Protein AF-A0AAV0WVK8-F1 (afdb_monomer_lite)

Structure (mmCIF, N/CA/C/O backbone):
data_AF-A0AAV0WVK8-F1
#
_entry.id   AF-A0AAV0WVK8-F1
#
loop_
_atom_site.group_PDB
_atom_site.id
_atom_site.type_symbol
_atom_site.label_atom_id
_atom_site.label_alt_id
_atom_site.label_comp_id
_atom_site.label_asym_id
_atom_site.label_entity_id
_atom_site.label_seq_id
_atom_site.pdbx_PDB_ins_code
_atom_site.Cartn_x
_atom_site.Cartn_y
_atom_site.Cartn_z
_atom_site.occupancy
_atom_site.B_iso_or_equiv
_atom_site.auth_seq_id
_atom_site.auth_comp_id
_atom_site.auth_asym_id
_atom_site.auth_atom_id
_atom_site.pdbx_PDB_model_num
ATOM 1 N N . MET A 1 1 ? 4.544 -8.102 -17.101 1.00 86.38 1 MET A N 1
ATOM 2 C CA . MET A 1 1 ? 4.779 -7.103 -18.168 1.00 86.38 1 MET A CA 1
ATOM 3 C C . MET A 1 1 ? 3.428 -6.587 -18.642 1.00 86.38 1 MET A C 1
ATOM 5 O O . MET A 1 1 ? 2.518 -7.396 -18.760 1.00 86.38 1 MET A O 1
ATOM 9 N N . VAL A 1 2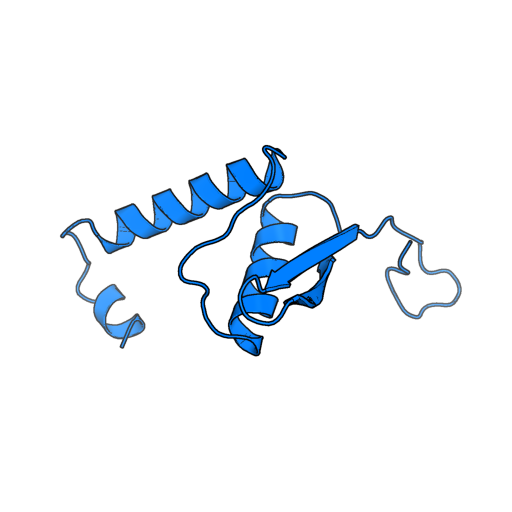 ? 3.276 -5.278 -18.850 1.00 89.88 2 VAL A N 1
ATOM 10 C CA . VAL A 1 2 ? 2.011 -4.617 -19.225 1.00 89.88 2 VAL A CA 1
ATOM 11 C C . VAL A 1 2 ? 2.284 -3.661 -20.389 1.00 89.88 2 VAL A C 1
ATOM 13 O O . VAL A 1 2 ? 3.333 -3.023 -20.425 1.00 89.88 2 VAL A O 1
ATOM 16 N N . LYS A 1 3 ? 1.374 -3.576 -21.367 1.00 91.56 3 LYS A N 1
ATOM 17 C CA . LYS A 1 3 ? 1.475 -2.570 -22.436 1.00 91.56 3 LYS A CA 1
ATOM 18 C C . LYS A 1 3 ? 1.055 -1.207 -21.897 1.00 91.56 3 LYS A C 1
ATOM 20 O O . LYS A 1 3 ? 0.022 -1.111 -21.241 1.00 91.56 3 LYS A O 1
ATOM 25 N N . SER A 1 4 ? 1.801 -0.159 -22.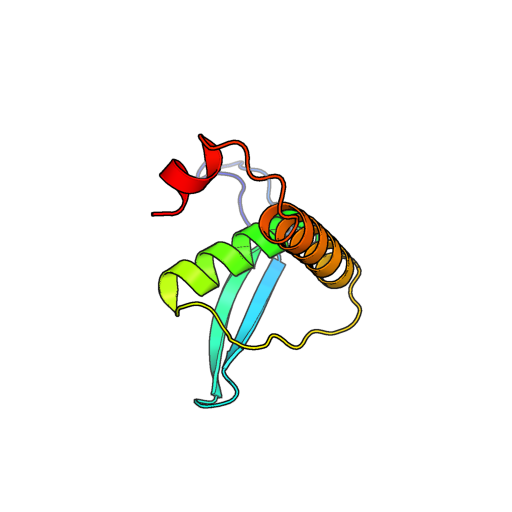230 1.00 89.00 4 SER A N 1
ATOM 26 C CA . SER A 1 4 ? 1.426 1.208 -21.847 1.00 89.00 4 SER A CA 1
ATOM 27 C C . SER A 1 4 ? 0.169 1.717 -22.563 1.00 89.00 4 SER A C 1
ATOM 29 O O . SER A 1 4 ? -0.499 2.618 -22.067 1.00 89.00 4 SER A O 1
ATOM 31 N N . SER A 1 5 ? -0.163 1.151 -23.728 1.00 91.62 5 SER A N 1
ATOM 32 C CA . SER A 1 5 ? -1.354 1.500 -24.502 1.00 91.62 5 SER A CA 1
ATOM 33 C C . SER A 1 5 ? -1.794 0.358 -25.425 1.00 91.62 5 SER A C 1
ATOM 35 O O . SER A 1 5 ? -1.109 -0.657 -25.574 1.00 91.62 5 SER A O 1
ATOM 37 N N . LEU A 1 6 ? -2.948 0.526 -26.076 1.00 93.00 6 LEU A N 1
ATOM 38 C CA . LEU A 1 6 ? -3.489 -0.434 -27.047 1.00 93.00 6 LEU A CA 1
ATOM 39 C C . LEU A 1 6 ? -2.822 -0.345 -28.435 1.00 93.00 6 LEU A C 1
ATOM 41 O O . LEU A 1 6 ? -3.186 -1.089 -29.343 1.00 93.00 6 LEU A O 1
ATOM 45 N N . GLN A 1 7 ? -1.843 0.545 -28.623 1.00 94.31 7 GLN A N 1
ATOM 46 C CA . GLN A 1 7 ? -1.183 0.739 -29.914 1.00 94.31 7 GLN A CA 1
ATOM 47 C C . GLN A 1 7 ? -0.342 -0.481 -30.324 1.00 94.31 7 GLN A C 1
ATOM 49 O O . GLN A 1 7 ? 0.239 -1.184 -29.493 1.00 94.31 7 GLN A O 1
ATOM 54 N N . ARG A 1 8 ? -0.212 -0.702 -31.641 1.00 89.31 8 ARG A N 1
ATOM 55 C CA . ARG A 1 8 ? 0.509 -1.856 -32.211 1.00 89.31 8 ARG A CA 1
ATOM 56 C C . ARG A 1 8 ? 1.966 -1.960 -31.738 1.00 89.31 8 ARG A C 1
ATOM 58 O O . ARG A 1 8 ? 2.456 -3.069 -31.564 1.00 89.31 8 ARG A O 1
ATOM 65 N N . LYS A 1 9 ? 2.638 -0.825 -31.516 1.00 91.94 9 LYS A N 1
ATOM 66 C CA . LYS A 1 9 ? 4.032 -0.740 -31.042 1.00 91.94 9 LYS A CA 1
ATOM 67 C C . LYS A 1 9 ? 4.149 -0.097 -29.652 1.00 91.94 9 LYS A C 1
ATOM 69 O O . LYS A 1 9 ? 5.141 0.563 -29.364 1.00 91.94 9 LYS A O 1
ATOM 74 N N . ALA A 1 10 ? 3.132 -0.253 -28.804 1.00 93.81 10 ALA A N 1
ATOM 75 C CA . ALA A 1 10 ? 3.182 0.286 -27.449 1.00 93.81 10 ALA A CA 1
ATOM 76 C C . ALA A 1 10 ? 4.360 -0.319 -26.657 1.00 93.81 10 ALA A C 1
ATOM 78 O O . ALA A 1 10 ? 4.524 -1.546 -26.678 1.00 93.81 10 ALA A O 1
ATOM 79 N N . PRO A 1 11 ? 5.161 0.500 -25.948 1.00 92.75 11 PRO A N 1
ATOM 80 C CA . PRO A 1 11 ? 6.228 -0.012 -25.106 1.00 92.75 11 PRO A CA 1
ATOM 81 C C . PRO A 1 11 ? 5.658 -0.900 -23.997 1.00 92.75 11 PRO A C 1
ATOM 83 O O . PRO A 1 11 ? 4.585 -0.650 -23.436 1.00 92.75 11 PRO A O 1
ATOM 86 N N . ILE A 1 12 ? 6.396 -1.965 -23.700 1.00 92.75 12 ILE A N 1
ATOM 87 C CA . ILE A 1 12 ? 6.055 -2.923 -22.657 1.00 92.75 12 ILE A CA 1
ATOM 88 C C . ILE A 1 12 ? 6.826 -2.533 -21.403 1.00 92.75 12 ILE A C 1
ATOM 90 O O . ILE A 1 12 ? 8.055 -2.495 -21.407 1.00 92.75 12 ILE A O 1
ATOM 94 N N . THR A 1 13 ? 6.108 -2.273 -20.319 1.00 91.88 13 THR A N 1
ATOM 95 C CA . THR A 1 13 ? 6.697 -1.958 -19.020 1.00 91.88 13 THR A CA 1
ATOM 96 C C . THR A 1 13 ? 6.575 -3.144 -18.071 1.00 91.88 13 THR A C 1
ATOM 98 O O . THR A 1 13 ? 5.760 -4.063 -18.244 1.00 91.88 13 THR A O 1
ATOM 101 N N . LYS A 1 14 ? 7.426 -3.167 -17.043 1.00 92.19 14 LYS A N 1
ATOM 102 C CA . LYS A 1 14 ? 7.219 -4.077 -15.915 1.00 92.19 14 LYS A CA 1
ATOM 103 C C . LYS A 1 14 ? 5.954 -3.636 -15.181 1.00 92.19 14 LYS A C 1
ATOM 105 O O . LYS A 1 14 ? 5.671 -2.453 -15.088 1.00 92.19 14 LYS A O 1
ATOM 110 N N . GLY A 1 15 ? 5.191 -4.614 -14.717 1.00 92.56 15 GLY A N 1
ATOM 111 C CA . GLY A 1 15 ? 4.009 -4.388 -13.899 1.00 92.56 15 GLY A CA 1
ATOM 112 C C . GLY A 1 15 ? 4.040 -5.379 -12.754 1.00 92.56 15 GLY A C 1
ATOM 113 O O . GLY A 1 15 ? 4.526 -6.502 -12.927 1.00 92.56 15 GLY A O 1
ATOM 114 N N . TYR A 1 16 ? 3.546 -4.940 -11.609 1.00 95.62 16 TYR A N 1
ATOM 115 C CA . TYR A 1 16 ? 3.552 -5.663 -10.351 1.00 95.62 16 TYR A CA 1
ATOM 116 C C . TYR A 1 16 ? 2.120 -5.909 -9.892 1.00 95.62 16 TYR A C 1
ATOM 118 O O . TYR A 1 16 ? 1.153 -5.346 -10.412 1.00 95.62 16 TYR A O 1
ATOM 126 N N . ILE A 1 17 ? 1.975 -6.790 -8.915 1.00 96.19 17 ILE A N 1
ATOM 127 C CA . ILE A 1 17 ? 0.684 -7.140 -8.345 1.00 96.19 17 ILE A CA 1
ATOM 128 C C . ILE A 1 17 ? 0.791 -6.994 -6.833 1.00 96.19 17 ILE A C 1
ATOM 130 O O . ILE A 1 17 ? 1.657 -7.600 -6.212 1.00 96.19 17 ILE A O 1
ATOM 134 N N . CYS A 1 18 ? -0.123 -6.227 -6.247 1.00 96.75 18 CYS A N 1
ATOM 135 C CA . CYS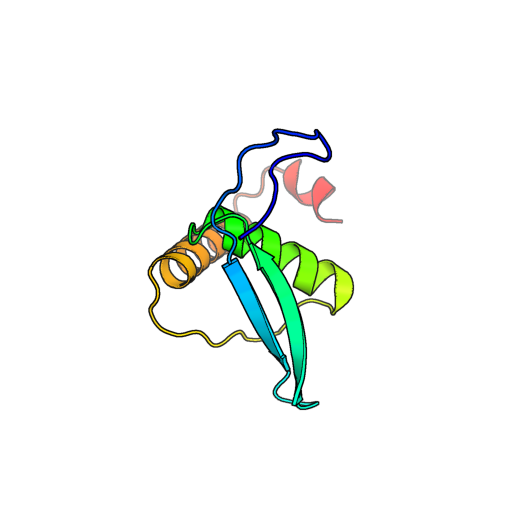 A 1 18 ? -0.375 -6.245 -4.814 1.00 96.75 18 CYS A CA 1
ATOM 136 C C . CYS A 1 18 ? -1.414 -7.324 -4.509 1.00 96.75 18 CYS A C 1
ATOM 138 O O . CYS A 1 18 ? -2.505 -7.335 -5.094 1.00 96.75 18 CYS A O 1
ATOM 140 N N . ILE A 1 19 ? -1.069 -8.218 -3.589 1.00 97.56 19 ILE A N 1
ATOM 141 C CA . ILE A 1 19 ? -1.925 -9.309 -3.134 1.00 97.56 19 ILE A CA 1
ATOM 142 C C . ILE A 1 19 ? -2.379 -8.977 -1.716 1.00 97.56 19 ILE A C 1
ATOM 144 O O . ILE A 1 19 ? -1.554 -8.825 -0.823 1.00 97.56 19 ILE A O 1
ATOM 148 N N . PHE A 1 20 ? -3.689 -8.877 -1.514 1.00 97.50 20 PHE A N 1
ATOM 149 C CA . PHE A 1 20 ? -4.298 -8.722 -0.197 1.00 97.50 20 PHE A CA 1
ATOM 150 C C . PHE A 1 20 ? -5.003 -10.023 0.171 1.00 97.50 20 PHE A C 1
ATOM 152 O O . PHE A 1 20 ? -5.792 -10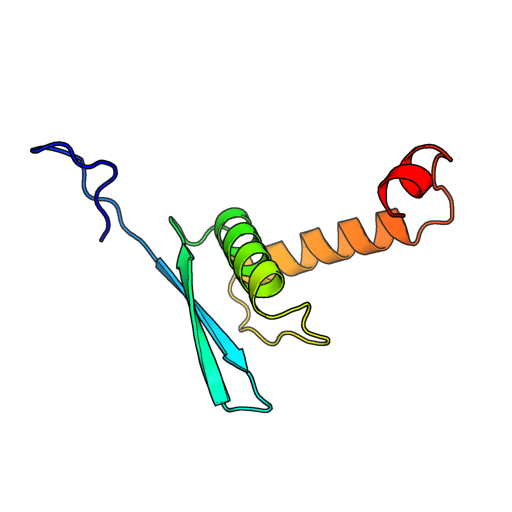.537 -0.624 1.00 97.50 20 PHE A O 1
ATOM 159 N N . VAL A 1 21 ? -4.740 -10.546 1.364 1.00 97.12 21 VAL A N 1
ATOM 160 C CA . VAL A 1 21 ? -5.352 -11.786 1.854 1.00 97.12 21 VAL A CA 1
ATOM 161 C C . VAL A 1 21 ? -6.235 -11.457 3.047 1.00 97.12 21 VAL A C 1
ATOM 163 O O . VAL A 1 21 ? -5.774 -10.883 4.028 1.00 97.12 21 VAL A O 1
ATOM 166 N N . CYS A 1 22 ? -7.514 -11.816 2.972 1.00 95.19 22 CYS A N 1
ATOM 167 C CA . CYS A 1 22 ? -8.425 -11.683 4.101 1.00 95.19 22 CYS A CA 1
ATOM 168 C C . CYS A 1 22 ? -8.209 -12.846 5.076 1.00 95.19 22 CYS A C 1
ATOM 170 O O . CYS A 1 22 ? -8.439 -13.996 4.711 1.00 95.19 22 CYS A O 1
ATOM 172 N N . PHE A 1 23 ? -7.819 -12.573 6.321 1.00 93.75 23 PHE A N 1
ATOM 173 C CA . PHE A 1 23 ? -7.569 -13.637 7.305 1.00 93.75 23 PHE A CA 1
ATOM 174 C C . PHE A 1 23 ? -8.853 -14.311 7.812 1.00 93.75 23 PHE A C 1
ATOM 176 O O . PHE A 1 23 ? -8.815 -15.482 8.174 1.00 93.75 23 PHE A O 1
ATOM 183 N N . ALA A 1 24 ? -9.999 -13.623 7.759 1.00 92.50 24 ALA A N 1
ATOM 184 C CA . ALA A 1 24 ? -11.284 -14.196 8.165 1.00 92.50 24 ALA A CA 1
ATOM 185 C C . ALA A 1 24 ? -11.832 -15.207 7.142 1.00 92.50 24 ALA A C 1
ATOM 187 O O . ALA A 1 24 ? -12.291 -16.284 7.504 1.00 92.50 24 ALA A O 1
ATOM 188 N N . THR A 1 25 ? -11.778 -14.866 5.851 1.00 94.44 25 THR A N 1
ATOM 189 C CA . THR A 1 25 ? -12.403 -15.667 4.778 1.00 94.44 25 THR A CA 1
ATOM 190 C C . THR A 1 25 ? -11.405 -16.431 3.917 1.00 94.44 25 THR A C 1
ATOM 192 O O . THR A 1 25 ? -11.810 -17.233 3.080 1.00 94.44 25 THR A O 1
ATOM 195 N N . LYS A 1 26 ? -10.102 -16.165 4.071 1.00 94.19 26 LYS A N 1
ATOM 196 C CA . LYS A 1 26 ? -9.022 -16.630 3.183 1.00 94.19 26 LYS A CA 1
ATOM 197 C C . LYS A 1 26 ? -9.170 -16.158 1.730 1.00 94.19 26 LYS A C 1
ATOM 199 O O . LYS A 1 26 ? -8.498 -16.672 0.839 1.00 94.19 26 LYS A O 1
ATOM 204 N N . ALA A 1 27 ? -10.023 -15.162 1.472 1.00 96.12 27 ALA A N 1
ATOM 205 C CA . ALA A 1 27 ? -10.185 -14.591 0.142 1.00 96.12 27 ALA A CA 1
ATOM 206 C C . ALA A 1 27 ? -8.931 -13.814 -0.282 1.00 96.12 27 ALA A C 1
ATOM 208 O O . ALA A 1 27 ? -8.384 -13.019 0.485 1.00 96.12 27 ALA A O 1
ATOM 209 N N . ILE A 1 28 ? -8.512 -14.013 -1.533 1.00 97.00 28 ILE A N 1
ATOM 210 C CA . ILE A 1 28 ? -7.375 -13.316 -2.135 1.00 97.00 28 ILE A CA 1
ATOM 211 C C . ILE A 1 28 ? -7.897 -12.199 -3.041 1.00 97.00 28 ILE A C 1
ATOM 213 O O . ILE A 1 28 ? -8.762 -12.400 -3.898 1.00 97.00 28 ILE A O 1
ATOM 217 N N . HIS A 1 29 ? -7.362 -10.997 -2.866 1.00 96.50 29 HIS A N 1
ATOM 218 C CA . HIS A 1 29 ? -7.704 -9.825 -3.653 1.00 96.50 29 HIS A CA 1
ATOM 219 C C . HIS A 1 29 ? -6.470 -9.286 -4.356 1.00 96.50 29 HIS A C 1
ATOM 221 O O . HIS A 1 29 ? -5.506 -8.845 -3.739 1.00 96.50 29 HIS A O 1
ATOM 227 N N . ILE A 1 30 ? -6.538 -9.302 -5.679 1.00 97.25 30 ILE A N 1
ATOM 228 C CA . ILE A 1 30 ? -5.424 -8.970 -6.554 1.00 97.25 30 ILE A CA 1
ATOM 229 C C . ILE A 1 30 ? -5.628 -7.553 -7.085 1.00 97.25 30 ILE A C 1
ATOM 231 O O . ILE A 1 30 ? -6.710 -7.202 -7.570 1.00 97.25 30 ILE A O 1
ATOM 235 N N . LYS A 1 31 ? -4.594 -6.717 -6.985 1.00 96.25 31 LYS A N 1
ATOM 236 C CA . LYS A 1 31 ? -4.600 -5.336 -7.474 1.00 96.25 31 LYS A CA 1
ATOM 237 C C . LYS A 1 31 ? -3.348 -5.073 -8.299 1.00 96.25 31 LYS A C 1
ATOM 239 O O . LYS A 1 31 ? -2.239 -5.281 -7.832 1.00 96.25 31 LYS A O 1
ATOM 244 N N . LEU A 1 32 ? -3.532 -4.568 -9.517 1.00 94.62 32 LEU A N 1
ATOM 245 C CA . LEU A 1 32 ? -2.419 -4.167 -10.382 1.00 94.62 32 LEU A CA 1
ATOM 246 C C . LEU A 1 32 ? -1.657 -2.973 -9.791 1.00 94.62 32 LEU A C 1
ATOM 248 O O . LEU A 1 32 ? -2.300 -2.002 -9.404 1.00 94.62 32 LEU A O 1
ATOM 252 N N . ALA A 1 33 ? -0.331 -3.014 -9.772 1.00 94.81 33 ALA A N 1
ATOM 253 C CA . ALA A 1 33 ? 0.536 -1.890 -9.437 1.00 94.81 33 ALA A CA 1
ATOM 254 C C . ALA A 1 33 ? 1.505 -1.640 -10.600 1.00 94.81 33 ALA A C 1
ATOM 256 O O . ALA A 1 33 ? 2.080 -2.581 -11.149 1.00 94.81 33 ALA A O 1
ATOM 257 N N . SER A 1 34 ? 1.661 -0.384 -11.013 1.00 92.44 34 SER A N 1
ATOM 258 C CA . SER A 1 34 ? 2.521 -0.045 -12.155 1.00 92.44 34 SER A CA 1
ATOM 259 C C . SER A 1 34 ? 4.005 -0.226 -11.826 1.00 92.44 34 SER A C 1
ATOM 261 O O . SER A 1 34 ? 4.782 -0.625 -12.685 1.00 92.44 34 SER A O 1
ATOM 263 N N . ASP A 1 35 ? 4.382 -0.007 -10.569 1.00 94.31 35 ASP A N 1
ATOM 264 C CA . ASP A 1 35 ? 5.734 -0.173 -10.040 1.00 94.31 35 ASP A CA 1
ATOM 265 C C . ASP A 1 35 ? 5.689 -0.594 -8.554 1.00 94.31 35 ASP A C 1
ATOM 267 O O . ASP A 1 35 ? 4.617 -0.847 -7.998 1.00 94.31 35 ASP A O 1
ATOM 271 N N . LEU A 1 36 ? 6.863 -0.698 -7.922 1.00 95.38 36 LEU A N 1
ATOM 272 C CA . LEU A 1 36 ? 7.022 -1.015 -6.498 1.00 95.38 36 LEU A CA 1
ATOM 273 C C . LEU A 1 36 ? 7.109 0.233 -5.606 1.00 95.38 36 LEU A C 1
ATOM 275 O O . LEU A 1 36 ? 7.598 0.125 -4.485 1.00 95.38 36 LEU A O 1
ATOM 279 N N . SER A 1 37 ? 6.676 1.410 -6.063 1.00 97.25 37 SER A N 1
ATOM 280 C CA . SER A 1 37 ? 6.678 2.623 -5.242 1.00 97.25 37 SER A CA 1
ATOM 281 C C . SER A 1 37 ? 5.591 2.596 -4.163 1.00 97.25 37 SER A C 1
ATOM 283 O O . SER A 1 37 ? 4.549 1.944 -4.287 1.00 97.25 37 SER A O 1
ATOM 285 N N . THR A 1 38 ? 5.809 3.385 -3.111 1.00 98.00 38 THR A N 1
ATOM 286 C CA . THR A 1 38 ? 4.819 3.644 -2.057 1.00 98.00 38 THR A CA 1
ATOM 287 C C . THR A 1 38 ? 3.502 4.185 -2.617 1.00 98.00 38 THR A C 1
ATOM 289 O O . THR A 1 38 ? 2.428 3.832 -2.140 1.00 98.00 38 THR A O 1
ATOM 292 N N . GLU A 1 39 ? 3.561 5.039 -3.638 1.00 97.69 39 GLU A N 1
ATOM 293 C CA . GLU A 1 39 ? 2.377 5.689 -4.212 1.00 97.69 39 GLU A CA 1
ATOM 294 C C . GLU A 1 39 ? 1.530 4.710 -5.018 1.00 97.69 39 GLU A C 1
ATOM 296 O O . GLU A 1 39 ? 0.309 4.660 -4.852 1.00 97.69 39 GLU A O 1
ATOM 301 N N . CYS A 1 40 ? 2.172 3.857 -5.820 1.00 96.81 40 CYS A N 1
ATOM 302 C CA . CYS A 1 40 ? 1.486 2.762 -6.498 1.00 96.81 40 CYS A CA 1
ATOM 303 C C . CYS A 1 40 ? 0.825 1.801 -5.504 1.00 96.81 40 CYS A C 1
ATOM 305 O O . CYS A 1 40 ? -0.324 1.401 -5.723 1.00 96.81 40 CYS A O 1
ATOM 307 N N . PHE A 1 41 ? 1.494 1.475 -4.392 1.00 97.88 41 PHE A N 1
ATOM 308 C CA . PHE A 1 41 ? 0.890 0.661 -3.338 1.00 97.88 41 PHE A CA 1
ATOM 309 C C . PHE A 1 41 ? -0.311 1.356 -2.681 1.00 97.88 41 PHE A C 1
ATOM 311 O O . PHE A 1 41 ? -1.370 0.741 -2.576 1.00 97.88 41 PHE A O 1
ATOM 318 N N . LEU A 1 42 ? -0.209 2.634 -2.304 1.00 97.75 42 LEU A N 1
ATOM 319 C CA . LEU A 1 42 ? -1.329 3.383 -1.716 1.00 97.75 42 LEU A CA 1
ATOM 320 C C . LEU A 1 42 ? -2.532 3.453 -2.667 1.00 97.75 42 LEU A C 1
ATOM 322 O O . LEU A 1 42 ? -3.672 3.250 -2.247 1.00 97.75 42 LEU A O 1
ATOM 326 N N . ASN A 1 43 ? -2.296 3.637 -3.968 1.00 97.44 43 ASN A N 1
ATOM 327 C CA . ASN A 1 43 ? -3.345 3.574 -4.988 1.00 97.44 43 ASN A CA 1
ATOM 328 C C . ASN A 1 43 ? -3.965 2.169 -5.102 1.00 97.44 43 ASN A C 1
ATOM 330 O O . ASN A 1 43 ? -5.161 2.024 -5.379 1.00 97.44 43 ASN A O 1
ATOM 334 N N . ALA A 1 44 ? -3.184 1.107 -4.896 1.00 97.50 44 ALA A N 1
ATOM 335 C CA . ALA A 1 44 ? -3.701 -0.256 -4.818 1.00 97.50 44 ALA A CA 1
ATOM 336 C C . ALA A 1 44 ? -4.523 -0.513 -3.557 1.00 97.50 44 ALA A C 1
ATOM 338 O O . ALA A 1 44 ? -5.624 -1.062 -3.671 1.00 97.50 44 ALA A O 1
ATOM 339 N N . LEU A 1 45 ? -4.042 -0.052 -2.405 1.00 97.19 45 LEU A N 1
ATOM 340 C CA . LEU A 1 45 ? -4.734 -0.134 -1.127 1.00 97.19 45 LEU A CA 1
ATOM 341 C C . LEU A 1 45 ? -6.066 0.620 -1.179 1.00 97.19 45 LEU A C 1
ATOM 343 O O . LEU A 1 45 ? -7.100 0.049 -0.847 1.00 97.19 45 LEU A O 1
ATOM 347 N N . ARG A 1 46 ? -6.088 1.843 -1.721 1.00 96.69 46 ARG A N 1
ATOM 348 C CA . ARG A 1 46 ? -7.322 2.620 -1.912 1.00 96.69 46 ARG A CA 1
ATOM 349 C C . ARG A 1 46 ? -8.356 1.848 -2.730 1.00 96.69 46 ARG A C 1
ATOM 351 O O . ARG A 1 46 ? -9.485 1.681 -2.286 1.00 96.69 46 ARG A O 1
ATOM 358 N N . ARG A 1 47 ? -7.977 1.296 -3.889 1.00 97.50 47 ARG A N 1
ATOM 359 C CA . ARG A 1 47 ? -8.883 0.476 -4.725 1.00 97.50 47 ARG A CA 1
ATOM 360 C C . ARG A 1 47 ? -9.306 -0.832 -4.064 1.00 97.50 47 ARG A C 1
ATOM 362 O O . ARG A 1 47 ? -10.290 -1.445 -4.493 1.00 97.50 47 ARG A O 1
ATOM 369 N N . PHE A 1 48 ? -8.511 -1.355 -3.138 1.00 96.94 48 PHE A N 1
ATOM 370 C CA . PHE A 1 48 ? -8.885 -2.499 -2.323 1.00 96.94 48 PHE A CA 1
ATOM 371 C C . PHE A 1 48 ? -9.957 -2.086 -1.309 1.00 96.94 48 PHE A C 1
ATOM 373 O O . PHE A 1 48 ? -11.059 -2.633 -1.382 1.00 96.94 48 PHE A O 1
ATOM 380 N N . CYS A 1 49 ? -9.703 -1.049 -0.508 1.00 96.12 49 CYS A N 1
ATOM 381 C CA . CYS A 1 49 ? -10.639 -0.540 0.492 1.00 96.12 49 CYS A CA 1
ATOM 382 C C . CYS A 1 49 ? -11.960 -0.061 -0.124 1.00 96.12 49 CYS A C 1
ATOM 384 O O . CYS A 1 49 ? -13.024 -0.434 0.353 1.00 96.12 49 CYS A O 1
ATOM 386 N N . SER A 1 50 ? -11.932 0.655 -1.255 1.00 96.62 50 SER A N 1
ATOM 387 C CA . SER A 1 50 ? -13.158 1.086 -1.949 1.00 96.62 50 SER A CA 1
ATOM 388 C C . SER A 1 50 ? -14.051 -0.076 -2.398 1.00 96.62 50 SER A C 1
ATOM 390 O O . SER A 1 50 ? -15.235 0.124 -2.630 1.00 96.62 50 SER A O 1
ATOM 392 N N . ARG A 1 51 ? -13.500 -1.287 -2.568 1.00 95.44 51 ARG A N 1
ATOM 393 C CA . ARG A 1 51 ? -14.261 -2.469 -3.005 1.00 95.44 51 ARG A CA 1
ATOM 394 C C . ARG A 1 51 ? -14.592 -3.447 -1.885 1.00 95.44 51 ARG A C 1
ATOM 396 O O . ARG A 1 51 ? -15.499 -4.252 -2.070 1.00 95.44 51 ARG A O 1
ATOM 403 N N . ARG A 1 52 ? -13.812 -3.470 -0.803 1.00 94.19 52 ARG A N 1
ATOM 404 C CA . ARG A 1 52 ? -13.928 -4.464 0.278 1.00 94.19 52 ARG A CA 1
ATOM 405 C C . ARG A 1 52 ? -14.246 -3.859 1.643 1.00 94.19 52 ARG A C 1
ATOM 407 O O . ARG A 1 52 ? -14.528 -4.618 2.559 1.00 94.19 52 ARG A O 1
ATOM 414 N N . GLY A 1 53 ? -14.249 -2.536 1.758 1.00 93.56 53 GLY A N 1
ATOM 415 C CA . GLY A 1 53 ? -14.291 -1.838 3.036 1.00 93.56 53 GLY A CA 1
ATOM 416 C C . GLY A 1 53 ? -12.892 -1.636 3.619 1.00 93.56 53 GLY A C 1
ATOM 417 O O . GLY A 1 53 ? -11.899 -2.157 3.109 1.00 93.56 53 GLY A O 1
ATOM 418 N N . ILE A 1 54 ? -12.819 -0.832 4.675 1.00 93.06 54 ILE A N 1
ATOM 419 C CA . ILE A 1 54 ? -11.574 -0.538 5.387 1.00 93.06 54 ILE A CA 1
ATOM 420 C C . ILE A 1 54 ? -11.259 -1.713 6.317 1.00 93.06 54 ILE A C 1
ATOM 422 O O . ILE A 1 54 ? -12.115 -2.150 7.082 1.00 93.06 54 ILE A O 1
ATOM 426 N N . CYS A 1 55 ? -10.034 -2.232 6.244 1.00 92.44 55 CYS A N 1
ATOM 427 C CA . CYS A 1 55 ? -9.558 -3.235 7.191 1.00 92.44 55 CYS A CA 1
ATOM 428 C C . CYS A 1 55 ? -9.179 -2.578 8.519 1.00 92.44 55 CYS A C 1
ATOM 430 O O . CYS A 1 55 ? -8.574 -1.509 8.519 1.00 92.44 55 CYS A O 1
ATOM 432 N N . SER A 1 56 ? -9.479 -3.250 9.631 1.00 92.94 56 SER A N 1
ATOM 433 C CA . SER A 1 56 ? -9.049 -2.815 10.964 1.00 92.94 56 SER A CA 1
ATOM 434 C C . SER A 1 56 ? -7.528 -2.855 11.108 1.00 92.94 56 SER A C 1
ATOM 436 O O . SER A 1 56 ? -6.932 -1.920 11.628 1.00 92.94 56 SER A O 1
ATOM 438 N N . GLU A 1 57 ? -6.902 -3.919 10.599 1.00 94.06 57 GLU A N 1
ATOM 439 C CA . GLU A 1 57 ? -5.456 -4.121 10.639 1.00 94.06 57 GLU A CA 1
ATOM 440 C C . GLU A 1 57 ? -4.959 -4.679 9.305 1.00 94.06 57 GLU A C 1
ATOM 442 O O . GLU A 1 57 ? -5.670 -5.413 8.610 1.00 94.06 57 GLU A O 1
ATOM 447 N N . ILE A 1 58 ? -3.729 -4.319 8.943 1.00 95.81 58 ILE A N 1
ATOM 448 C CA . ILE A 1 58 ? -3.043 -4.802 7.746 1.00 95.81 58 ILE A CA 1
ATOM 449 C C . ILE A 1 58 ? -1.646 -5.243 8.163 1.00 95.81 58 ILE A C 1
ATOM 451 O O . ILE A 1 58 ? -0.904 -4.470 8.764 1.00 95.81 58 ILE A O 1
ATOM 455 N N . TYR A 1 59 ? -1.290 -6.469 7.791 1.00 96.69 59 TYR A N 1
ATOM 456 C CA . TYR A 1 59 ? 0.031 -7.044 8.009 1.00 96.69 59 TYR A CA 1
ATOM 457 C C . TYR A 1 59 ? 0.769 -7.130 6.671 1.00 96.69 59 TYR A C 1
ATOM 459 O O . TYR A 1 59 ? 0.211 -7.598 5.676 1.00 96.69 59 TYR A O 1
ATOM 467 N N . SER A 1 60 ? 2.018 -6.677 6.644 1.00 97.12 60 SER A N 1
ATOM 468 C CA . SER A 1 60 ? 2.912 -6.757 5.488 1.00 97.12 60 SER A CA 1
ATOM 469 C C . SER A 1 60 ? 4.319 -7.137 5.940 1.00 97.12 60 SER A C 1
ATOM 471 O O . SER A 1 60 ? 4.624 -7.105 7.131 1.00 97.12 60 SER A O 1
ATOM 473 N N . ASP A 1 61 ? 5.189 -7.472 4.990 1.00 96.88 61 ASP A N 1
ATOM 474 C CA . ASP A 1 61 ? 6.623 -7.520 5.266 1.00 96.88 61 ASP A CA 1
ATOM 475 C C . ASP A 1 61 ? 7.210 -6.096 5.412 1.00 96.88 61 ASP A C 1
ATOM 477 O O . ASP A 1 61 ? 6.497 -5.087 5.354 1.00 96.88 61 ASP A O 1
ATOM 481 N N . ASN A 1 62 ? 8.530 -6.025 5.599 1.00 97.25 62 ASN A N 1
ATOM 482 C CA . ASN A 1 62 ? 9.280 -4.775 5.732 1.00 97.25 62 ASN A CA 1
ATOM 483 C C . ASN A 1 62 ? 9.736 -4.192 4.381 1.00 97.25 62 ASN A C 1
ATOM 485 O O . ASN A 1 62 ? 10.743 -3.480 4.328 1.00 97.25 62 ASN A O 1
ATOM 489 N N . ALA A 1 63 ? 9.046 -4.479 3.272 1.00 97.00 63 ALA A N 1
ATOM 490 C CA . ALA A 1 63 ? 9.356 -3.824 2.010 1.00 97.00 63 ALA A CA 1
ATOM 491 C C . ALA A 1 63 ? 9.211 -2.300 2.143 1.00 97.00 63 ALA A C 1
ATOM 493 O O . ALA A 1 63 ? 8.309 -1.7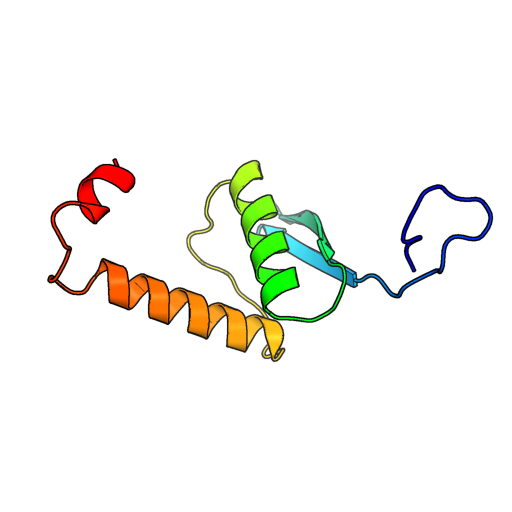67 2.797 1.00 97.00 63 ALA A O 1
ATOM 494 N N . THR A 1 64 ? 10.120 -1.576 1.496 1.00 98.00 64 THR A N 1
ATOM 495 C CA . THR A 1 64 ? 10.256 -0.120 1.652 1.00 98.00 64 THR A CA 1
ATOM 496 C C . THR A 1 64 ? 9.002 0.651 1.238 1.00 98.00 64 THR A C 1
ATOM 498 O O . THR A 1 64 ? 8.716 1.711 1.793 1.00 98.00 64 THR A O 1
ATOM 501 N N . ASN A 1 65 ? 8.215 0.107 0.309 1.00 97.44 65 ASN A N 1
ATOM 502 C CA . ASN A 1 65 ? 6.939 0.680 -0.111 1.00 97.44 65 ASN A CA 1
ATOM 503 C C . ASN A 1 65 ? 5.843 0.574 0.959 1.00 97.44 65 ASN A C 1
ATOM 505 O O . ASN A 1 65 ? 5.088 1.530 1.135 1.00 97.44 65 ASN A O 1
ATOM 509 N N . PHE A 1 66 ? 5.783 -0.525 1.711 1.00 97.75 66 PHE A N 1
ATOM 510 C CA . PHE A 1 66 ? 4.851 -0.697 2.822 1.00 97.75 66 PHE A CA 1
ATOM 511 C C . PHE A 1 66 ? 5.262 0.156 4.018 1.00 97.75 66 PHE A C 1
ATOM 513 O O . PHE A 1 66 ? 4.429 0.871 4.572 1.00 97.75 66 PHE A O 1
ATOM 520 N N . VAL A 1 67 ? 6.556 0.176 4.354 1.00 98.25 67 VAL A N 1
ATOM 521 C CA . VAL A 1 67 ? 7.095 1.044 5.414 1.00 98.25 67 VAL A CA 1
ATOM 522 C C . VAL A 1 67 ? 6.817 2.517 5.096 1.00 98.25 67 VAL A C 1
ATOM 524 O O . VAL A 1 67 ? 6.303 3.256 5.937 1.00 98.25 67 VAL A O 1
ATOM 527 N N . GLY A 1 68 ? 7.082 2.943 3.857 1.00 97.94 68 GLY A N 1
ATOM 528 C CA . GLY A 1 68 ? 6.788 4.300 3.404 1.00 97.94 68 GLY A CA 1
ATOM 529 C C . GLY A 1 68 ? 5.292 4.631 3.420 1.00 97.94 68 GLY A C 1
ATOM 530 O O . GLY A 1 68 ? 4.922 5.763 3.733 1.00 97.94 68 GLY A O 1
ATOM 531 N N . ALA A 1 69 ? 4.428 3.662 3.110 1.00 97.69 69 ALA A N 1
ATOM 532 C CA . ALA A 1 69 ? 2.980 3.845 3.144 1.00 97.69 69 ALA A CA 1
ATOM 533 C C . ALA A 1 69 ? 2.469 3.992 4.576 1.00 97.69 69 ALA A C 1
ATOM 535 O O . ALA A 1 69 ? 1.688 4.902 4.841 1.00 97.69 69 ALA A O 1
ATOM 536 N N . ASN A 1 70 ? 2.956 3.160 5.500 1.00 97.62 70 ASN A N 1
ATOM 537 C CA . ASN A 1 70 ? 2.641 3.280 6.918 1.00 97.62 70 ASN A CA 1
ATOM 538 C C . ASN A 1 70 ? 3.030 4.666 7.445 1.00 97.62 70 ASN A C 1
ATOM 540 O O . ASN A 1 70 ? 2.207 5.326 8.068 1.00 97.62 70 ASN A O 1
ATOM 544 N N . ARG A 1 71 ? 4.230 5.165 7.110 1.00 97.88 71 ARG A N 1
ATOM 545 C CA . ARG A 1 71 ? 4.648 6.523 7.492 1.00 97.88 71 ARG A CA 1
ATOM 546 C C . ARG A 1 71 ? 3.666 7.593 6.996 1.00 97.88 71 ARG A C 1
ATOM 548 O O . ARG A 1 71 ? 3.180 8.370 7.809 1.00 97.88 71 ARG A O 1
ATOM 555 N N . LYS A 1 72 ? 3.310 7.581 5.701 1.00 96.50 72 LYS A N 1
ATOM 556 C CA . LYS A 1 72 ? 2.330 8.527 5.124 1.00 96.50 72 LYS A CA 1
ATOM 557 C C . LYS A 1 72 ? 0.961 8.441 5.820 1.00 96.50 72 LYS A C 1
ATOM 559 O O . LYS A 1 72 ? 0.317 9.458 6.047 1.00 96.50 72 LYS A O 1
ATOM 564 N N . LEU A 1 73 ? 0.504 7.236 6.168 1.00 94.62 73 LEU A N 1
ATOM 565 C CA . LEU A 1 73 ? -0.772 7.042 6.865 1.00 94.62 73 LEU A CA 1
ATOM 566 C C . LEU A 1 73 ? -0.734 7.550 8.313 1.00 94.62 73 LEU A C 1
ATOM 568 O O . LEU A 1 73 ? -1.721 8.123 8.767 1.00 94.62 73 LEU A O 1
ATOM 572 N N . GLN A 1 74 ? 0.383 7.386 9.026 1.00 94.69 74 GLN A N 1
ATOM 573 C CA . GLN A 1 74 ? 0.549 7.944 10.373 1.00 94.69 74 GLN A CA 1
ATOM 574 C C . GLN A 1 74 ? 0.620 9.474 10.351 1.00 94.69 74 GLN A C 1
ATOM 576 O O . GLN A 1 74 ? 0.013 10.116 11.199 1.00 94.69 74 GLN A O 1
ATOM 581 N N . GLU A 1 75 ? 1.300 10.066 9.366 1.00 94.50 75 GLU A N 1
ATOM 582 C CA . GLU A 1 75 ? 1.316 11.522 9.164 1.00 94.50 75 GLU A CA 1
ATOM 583 C C . GLU A 1 75 ? -0.107 12.068 8.975 1.00 94.50 75 GLU A C 1
ATOM 585 O O . GLU A 1 75 ? -0.504 13.001 9.669 1.00 94.50 75 GLU A O 1
ATOM 590 N N . LEU A 1 76 ? -0.905 11.433 8.107 1.00 91.25 76 LEU A N 1
ATOM 591 C CA . LEU A 1 76 ? -2.314 11.789 7.916 1.00 91.25 76 LEU A CA 1
ATOM 592 C C . LEU A 1 76 ? -3.122 11.618 9.202 1.00 91.25 76 LEU A C 1
ATOM 594 O O . LEU A 1 76 ? -3.875 12.509 9.577 1.00 91.25 76 LEU A O 1
ATOM 598 N N . LYS A 1 77 ? -2.956 10.493 9.901 1.00 90.44 77 LYS A N 1
ATOM 599 C CA . LYS A 1 77 ? -3.634 10.243 11.176 1.00 90.44 77 LYS A CA 1
ATOM 600 C C . LYS A 1 77 ? -3.326 11.348 12.188 1.00 90.44 77 LYS A C 1
ATOM 602 O O . LYS A 1 77 ? -4.248 11.865 12.803 1.00 90.44 77 LYS A O 1
ATOM 607 N N . ASN A 1 78 ? -2.062 11.730 12.336 1.00 90.81 78 ASN A N 1
ATOM 608 C CA . ASN A 1 78 ? -1.655 12.781 13.265 1.00 90.81 78 ASN A CA 1
ATOM 609 C C . ASN A 1 78 ? -2.236 14.142 12.874 1.00 90.81 78 ASN A C 1
ATOM 611 O O . ASN A 1 78 ? -2.685 14.865 13.753 1.00 90.81 78 ASN A O 1
ATOM 615 N N . LEU A 1 79 ? -2.293 14.451 11.576 1.00 88.25 79 LEU A N 1
ATOM 616 C CA . LEU A 1 79 ? -2.919 15.672 11.069 1.00 88.25 79 LEU A CA 1
ATOM 617 C C . LEU A 1 79 ? -4.418 15.747 11.406 1.00 88.25 79 LEU A C 1
ATOM 619 O O . LEU A 1 79 ? -4.920 16.814 11.737 1.00 88.25 79 LEU A O 1
ATOM 623 N N . PHE A 1 80 ? -5.138 14.624 11.335 1.00 83.62 80 PHE A N 1
ATOM 624 C CA . PHE A 1 80 ? -6.568 14.582 11.668 1.00 83.62 80 PHE A CA 1
ATOM 625 C C . PHE A 1 80 ? -6.853 14.510 13.174 1.00 83.62 80 PHE A C 1
ATOM 627 O O . PHE A 1 80 ? -7.957 14.850 13.590 1.00 83.62 80 PHE A O 1
ATOM 634 N N . LEU A 1 81 ? -5.897 14.031 13.976 1.00 83.38 81 LEU A N 1
ATOM 635 C CA . LEU A 1 81 ? -6.034 13.901 15.430 1.00 83.38 81 LEU A CA 1
ATOM 636 C C . LEU A 1 81 ? -5.494 15.105 16.206 1.00 83.38 81 LEU A C 1
ATOM 638 O O . LEU A 1 81 ? -5.818 15.242 17.381 1.00 83.38 81 LEU A O 1
ATOM 642 N N . SER A 1 82 ? -4.663 15.957 15.603 1.00 74.94 82 SER A N 1
A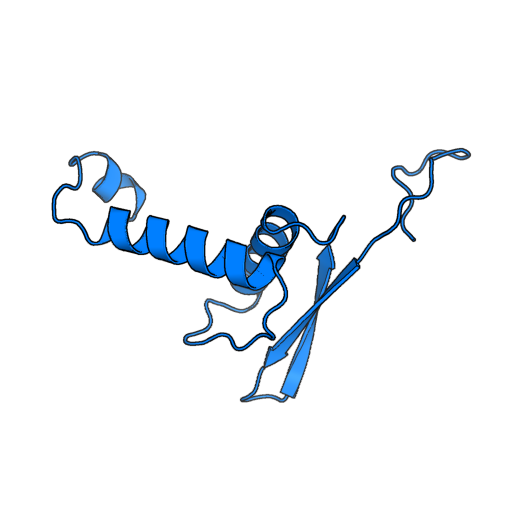TOM 643 C CA . SER A 1 82 ? -4.310 17.234 16.218 1.00 74.94 82 SER A CA 1
ATOM 644 C C . SER A 1 82 ? -5.561 18.109 16.301 1.00 74.94 82 SER A C 1
ATOM 646 O O . SER A 1 82 ? -6.164 18.398 15.270 1.00 74.94 82 SER A O 1
ATOM 648 N N . ASP A 1 83 ? -5.912 18.561 17.509 1.00 59.97 83 ASP A N 1
ATOM 649 C CA . ASP A 1 83 ? -7.073 19.415 17.844 1.00 59.97 83 ASP A CA 1
ATOM 650 C C . ASP A 1 83 ? -7.125 20.776 17.105 1.00 59.97 83 ASP A C 1
ATOM 652 O O . ASP A 1 83 ? -7.986 21.616 17.355 1.00 59.97 83 ASP A O 1
ATOM 656 N N . THR A 1 84 ? -6.213 21.011 16.166 1.00 63.12 84 THR A N 1
ATOM 657 C CA . THR A 1 84 ? -6.148 22.162 15.267 1.00 63.12 84 THR A CA 1
ATOM 658 C C . THR A 1 84 ? -6.795 21.818 13.926 1.00 63.12 84 THR A C 1
ATOM 660 O O . THR A 1 84 ? -6.134 21.818 12.888 1.00 63.12 84 THR A O 1
ATOM 663 N N . LEU A 1 85 ? -8.078 21.466 13.923 1.00 61.03 85 LEU A N 1
ATOM 664 C CA . LEU A 1 85 ? -8.825 21.412 12.670 1.00 61.03 85 LEU A CA 1
ATOM 665 C C . LEU A 1 85 ? -9.307 22.824 12.358 1.00 61.03 85 LEU A C 1
ATOM 667 O O . LEU A 1 85 ? -10.166 23.361 13.058 1.00 61.03 85 LEU A O 1
ATOM 671 N N . ASP A 1 86 ? -8.773 23.405 11.283 1.00 60.16 86 ASP A N 1
ATOM 672 C CA . ASP A 1 86 ? -9.438 24.518 10.621 1.00 60.16 86 ASP A CA 1
ATOM 673 C C . ASP A 1 86 ? -10.904 24.107 10.387 1.00 60.16 86 ASP A C 1
ATOM 675 O O . ASP A 1 86 ? -11.157 23.019 9.849 1.00 60.16 86 ASP A O 1
ATOM 679 N N . PRO A 1 87 ? -11.890 24.935 10.776 1.00 61.94 87 PRO A N 1
ATOM 680 C CA . PRO A 1 87 ? -13.316 24.591 10.706 1.00 61.94 87 PRO A CA 1
ATOM 681 C C . PRO A 1 87 ? -13.815 24.254 9.286 1.00 61.94 87 PRO A C 1
ATOM 683 O O . PRO A 1 87 ? -14.949 23.812 9.101 1.00 61.94 87 PRO A O 1
ATOM 686 N N . GLU A 1 88 ? -12.977 24.450 8.272 1.00 64.31 88 GLU A N 1
ATOM 687 C CA . GLU A 1 88 ? -13.213 24.101 6.876 1.00 64.31 88 GLU A CA 1
ATOM 688 C C . GLU A 1 88 ? -12.953 22.611 6.570 1.00 64.31 88 GLU A C 1
ATOM 690 O O . GLU A 1 88 ? -13.694 22.015 5.789 1.00 64.31 88 GLU A O 1
ATOM 695 N N . ILE A 1 89 ? -11.985 21.965 7.238 1.00 61.50 89 ILE A N 1
ATOM 696 C CA . ILE A 1 89 ? -11.646 20.548 6.999 1.00 61.50 89 ILE A CA 1
ATOM 697 C C . ILE A 1 89 ? -12.701 19.610 7.605 1.00 61.50 89 ILE A C 1
ATOM 699 O O . ILE A 1 89 ? -13.057 18.619 6.973 1.00 61.50 89 ILE A O 1
ATOM 703 N N . GLN A 1 90 ? -13.281 19.947 8.765 1.00 57.34 90 GLN A N 1
ATOM 704 C CA . GLN A 1 90 ? -14.377 19.168 9.371 1.00 57.34 90 GLN A CA 1
ATOM 705 C C . GLN A 1 90 ? -15.624 19.069 8.481 1.00 57.34 90 GLN A C 1
ATOM 707 O O . GLN A 1 90 ? -16.354 18.084 8.554 1.00 57.34 90 GLN A O 1
ATOM 712 N N . LYS A 1 91 ? -15.871 20.065 7.622 1.00 59.81 91 LYS A N 1
ATOM 713 C CA . LYS A 1 91 ? -17.012 20.057 6.692 1.00 59.81 91 LYS A CA 1
ATOM 714 C C . LYS A 1 91 ? -16.820 19.104 5.513 1.00 59.81 91 LYS A C 1
ATOM 716 O O . LYS A 1 91 ? -17.797 18.762 4.860 1.00 59.81 91 LYS A O 1
ATOM 721 N N . LEU A 1 92 ? -15.581 18.700 5.226 1.00 61.16 92 LEU A N 1
ATOM 722 C CA . LEU A 1 92 ? -15.236 17.807 4.115 1.00 61.16 92 LEU A CA 1
ATOM 723 C C . LEU A 1 92 ? -15.217 16.327 4.522 1.00 61.16 92 LEU A C 1
ATOM 725 O O . LEU A 1 92 ? -15.197 15.458 3.652 1.00 61.16 92 LEU A O 1
ATOM 729 N N . THR A 1 93 ? -15.195 16.038 5.824 1.00 54.72 93 THR A N 1
ATOM 730 C CA . THR A 1 93 ? -15.187 14.681 6.391 1.00 54.72 93 THR A CA 1
ATOM 731 C C . THR A 1 93 ? -16.567 14.169 6.826 1.00 54.72 93 THR A C 1
ATOM 733 O O . THR A 1 93 ? -16.641 13.025 7.276 1.00 54.72 93 THR A O 1
ATOM 736 N N . ALA A 1 94 ? -17.629 14.975 6.684 1.00 41.75 94 ALA A N 1
ATOM 737 C CA . ALA A 1 94 ? -19.025 14.622 6.984 1.00 41.75 94 ALA A CA 1
ATOM 738 C C . ALA A 1 94 ? -19.787 14.078 5.763 1.00 41.75 94 ALA A C 1
ATOM 740 O O . ALA A 1 94 ? -19.537 14.566 4.637 1.00 41.75 94 ALA A O 1
#

pLDDT: mean 89.88, std 12.55, range [41.75, 98.25]

Foldseek 3Di:
DDFPDPDPPGDDADKDWDWDADPVPRDIDIFIFRDLALVSVVVRQVVVCVVPNDDPDDDDDVPVSVVVNVVVVVVVVVVVPPPPDDPVVVVVVD

Organism: NCBI:txid13131

Sequence (94 aa):
MVKSSLQRKAPITKGYICIFVCFATKAIHIKLASDLSTECFLNALRRFCSRRGICSEIYSDNATNFVGANRKLQELKNLFLSDTLDPEIQKLTA

InterPro domains:
  IPR012337 Ribonuclease H-like superfamily [SSF53098] (15-69)
  IPR036397 Ribonuclease H superfamily [G3DSA:3.30.420.10] (4-84)

Radius of gyration: 16.92 Å; chains: 1; bounding box: 29×41×50 Å

Secondary structure (DSSP, 8-state):
-EESSSSTTPPEE--EEEEEE-TTT--EEEEEESSSSHHHHHHHHHHHHHHH---S-------HHHHHHHHHHHHHHHHHHSS---TTTTTT--